Protein AF-F5S6Z9-F1 (afdb_monomer_lite)

Organism: NCBI:txid887327

Foldseek 3Di:
DDDDPPDDLVQEAEADDDPVVCVVPDCVSNVDHWDWDWDWDFDPDPDDDGDFTKTWTATADDVGGRQWTLAIDGLPAQLLCLLVLQLVLQPDDLVVNVVCQVVSQVVNQVSAGPDGQADPPDRQWGWDQPDPPRAIWIKGRTFRPVPVPDDNRRHIYIDHNVRSVVVSVVRVVSSVVGD

Radius of gyration: 16.53 Å; chains: 1; bounding box: 51×38×42 Å

pLDDT: mean 74.53, std 20.67, range [23.58, 98.06]

Secondary structure (DSSP, 8-state):
--------GGGEEE-S--HHHHHHH-TTTS-SPPPEEEEEE--S--SSSPPPPEEEEEEEETTEEEEEEEEEEETTSSTTHHHHHHHHHHTS-HHHHHHHHHHHHHHHHHT--SB-SB-TTS-SEEEEE-TTT--EEEEE-B-BTT-TTSTT---EEEE-HHHHHHHHHHHHHHHHH--

Structure (mmCIF, N/CA/C/O backbone):
data_AF-F5S6Z9-F1
#
_entry.id   AF-F5S6Z9-F1
#
loop_
_atom_site.group_PDB
_atom_site.id
_atom_site.type_symbol
_atom_site.label_atom_id
_atom_site.label_alt_id
_atom_site.label_comp_id
_atom_site.label_asym_id
_atom_site.label_entity_id
_atom_site.label_seq_id
_atom_site.pdbx_PDB_ins_code
_atom_site.Cartn_x
_atom_site.Cartn_y
_atom_site.Cartn_z
_atom_site.occupancy
_atom_site.B_iso_or_equiv
_atom_site.auth_seq_id
_atom_site.auth_comp_id
_atom_site.auth_asym_id
_atom_site.auth_atom_id
_atom_site.pdbx_PDB_model_num
ATOM 1 N N . MET A 1 1 ? 2.451 24.829 13.098 1.00 28.00 1 MET A N 1
ATOM 2 C CA . MET A 1 1 ? 2.231 23.374 13.229 1.00 28.00 1 MET A CA 1
ATOM 3 C C . MET A 1 1 ? 1.174 23.003 12.200 1.00 28.00 1 MET A C 1
ATOM 5 O O . MET A 1 1 ? 0.017 23.342 12.396 1.00 28.00 1 MET A O 1
ATOM 9 N N . VAL A 1 2 ? 1.581 22.496 11.034 1.00 23.58 2 VAL A N 1
ATOM 10 C CA . VAL A 1 2 ? 0.643 22.209 9.936 1.00 23.58 2 VAL A CA 1
ATOM 11 C C . VAL A 1 2 ? 0.036 20.839 10.212 1.00 23.58 2 VAL A C 1
ATOM 13 O O . VAL A 1 2 ? 0.736 19.832 10.154 1.00 23.58 2 VAL A O 1
ATOM 16 N N . LEU A 1 3 ? -1.239 20.827 10.599 1.00 27.42 3 LEU A N 1
ATOM 17 C CA . LEU A 1 3 ? -2.058 19.620 10.656 1.00 27.42 3 LEU A CA 1
ATOM 18 C C . LEU A 1 3 ? -2.011 18.968 9.271 1.00 27.42 3 LEU A C 1
ATOM 20 O O . LEU A 1 3 ? -2.309 19.632 8.278 1.00 27.42 3 LEU A O 1
ATOM 24 N N . ALA A 1 4 ? -1.604 17.700 9.200 1.00 30.80 4 ALA A N 1
ATOM 25 C CA . ALA A 1 4 ? -1.792 16.901 7.997 1.00 30.80 4 ALA A CA 1
ATOM 26 C C . ALA A 1 4 ? -3.264 17.031 7.577 1.00 30.80 4 ALA A C 1
ATOM 28 O O . ALA A 1 4 ? -4.143 16.880 8.427 1.00 30.80 4 ALA A O 1
ATOM 29 N N . GLU A 1 5 ? -3.520 17.388 6.314 1.00 34.62 5 GLU A N 1
ATOM 30 C CA . GLU A 1 5 ? -4.877 17.488 5.769 1.00 34.62 5 GLU A CA 1
ATOM 31 C C . GLU A 1 5 ? -5.639 16.208 6.127 1.00 34.62 5 GLU A C 1
ATOM 33 O O . GLU A 1 5 ? -5.322 15.128 5.629 1.00 34.62 5 GLU A O 1
ATOM 38 N N . GLN A 1 6 ? -6.603 16.323 7.043 1.00 40.06 6 GLN A N 1
ATOM 39 C CA . GLN A 1 6 ? -7.464 15.211 7.412 1.00 40.06 6 GLN A CA 1
ATOM 40 C C . GLN A 1 6 ? -8.253 14.764 6.180 1.00 40.06 6 GLN A C 1
ATOM 42 O O . GLN A 1 6 ? -8.798 15.579 5.432 1.00 40.06 6 GLN A O 1
ATOM 47 N N . TYR A 1 7 ? -8.303 13.448 5.995 1.00 41.19 7 TYR A N 1
ATOM 48 C CA . TYR A 1 7 ? -9.022 12.740 4.946 1.00 41.19 7 TYR A CA 1
ATOM 49 C C . TYR A 1 7 ? -10.447 13.285 4.730 1.00 41.19 7 TYR A C 1
ATOM 51 O O . TYR A 1 7 ? -11.278 13.288 5.644 1.00 41.19 7 TYR A O 1
ATOM 59 N N . ASN A 1 8 ? -10.740 13.729 3.501 1.00 38.22 8 ASN A N 1
ATOM 60 C CA . ASN A 1 8 ? -12.050 14.233 3.080 1.00 38.22 8 ASN A CA 1
ATOM 61 C C . ASN A 1 8 ? -12.736 13.251 2.115 1.00 38.22 8 ASN A C 1
ATOM 63 O O . ASN A 1 8 ? -12.266 13.004 1.007 1.00 38.22 8 ASN A O 1
ATOM 67 N N . LYS A 1 9 ? -13.901 12.737 2.512 1.00 41.91 9 LYS A N 1
ATOM 68 C CA . LYS A 1 9 ? -14.701 11.722 1.800 1.00 41.91 9 LYS A CA 1
ATOM 69 C C . LYS A 1 9 ? -15.166 12.133 0.395 1.00 41.91 9 LYS A C 1
ATOM 71 O O . LYS A 1 9 ? -15.506 11.264 -0.396 1.00 41.91 9 LYS A O 1
ATOM 76 N N . ASN A 1 10 ? -15.152 13.424 0.059 1.00 41.19 10 ASN A N 1
ATOM 77 C CA . ASN A 1 10 ? -15.571 13.919 -1.259 1.00 41.19 10 ASN A CA 1
ATOM 78 C C . ASN A 1 10 ? -14.508 13.719 -2.361 1.00 41.19 10 ASN A C 1
ATOM 80 O O . ASN A 1 10 ? -14.736 14.113 -3.502 1.00 41.19 10 ASN A O 1
ATOM 84 N N . THR A 1 11 ? -13.347 13.133 -2.040 1.00 40.47 11 THR A N 1
ATOM 85 C CA . THR A 1 11 ? -12.213 12.988 -2.974 1.00 40.47 11 THR A CA 1
ATOM 86 C C . THR A 1 11 ? -11.618 11.573 -3.035 1.00 40.47 11 THR A C 1
ATOM 88 O O . THR A 1 11 ? -10.487 11.409 -3.484 1.00 40.47 11 THR A O 1
ATOM 91 N N . HIS A 1 12 ? -12.310 10.539 -2.546 1.00 44.56 12 HIS A N 1
ATOM 92 C CA . HIS A 1 12 ? -11.729 9.193 -2.418 1.00 44.56 12 HIS A CA 1
ATOM 93 C C . HIS A 1 12 ? -12.556 8.149 -3.173 1.00 44.56 12 HIS A C 1
ATOM 95 O O . HIS A 1 12 ? -13.756 8.023 -2.948 1.00 44.56 12 HIS A O 1
ATOM 101 N N . LEU A 1 13 ? -11.904 7.408 -4.077 1.00 47.22 13 LEU A N 1
ATOM 102 C CA . LEU A 1 13 ? -12.489 6.287 -4.807 1.00 47.22 13 LEU A CA 1
ATOM 103 C C . LEU A 1 13 ? -11.943 4.984 -4.231 1.00 47.22 13 LEU A C 1
ATOM 105 O O . LEU A 1 13 ? -10.771 4.644 -4.383 1.00 47.22 13 LEU A O 1
ATOM 109 N N . PHE A 1 14 ? -12.810 4.241 -3.559 1.00 45.97 14 PHE A N 1
ATOM 110 C CA . PHE A 1 14 ? -12.472 2.934 -3.011 1.00 45.97 14 PHE A CA 1
ATOM 111 C C . PHE A 1 14 ? -12.207 1.934 -4.142 1.00 45.97 14 PHE A C 1
ATOM 113 O O . PHE A 1 14 ? -12.984 1.842 -5.096 1.00 45.97 14 PHE A O 1
ATOM 120 N N . MET A 1 15 ? -11.122 1.158 -4.040 1.00 41.28 15 MET A N 1
ATOM 121 C CA . MET A 1 15 ? -10.936 0.007 -4.917 1.00 41.28 15 MET A CA 1
ATOM 122 C C . MET A 1 15 ? -11.664 -1.208 -4.356 1.00 41.28 15 MET A C 1
ATOM 124 O O . MET A 1 15 ? -11.499 -1.601 -3.204 1.00 41.28 15 MET A O 1
ATOM 128 N N . ARG A 1 16 ? -12.483 -1.816 -5.214 1.00 37.59 16 ARG A N 1
ATOM 129 C CA . ARG A 1 16 ? -13.236 -3.032 -4.927 1.00 37.59 16 ARG A CA 1
ATOM 130 C C . ARG A 1 16 ? -12.286 -4.220 -4.794 1.00 37.59 16 ARG A C 1
ATOM 132 O O . ARG A 1 16 ? -11.852 -4.744 -5.810 1.00 37.59 16 ARG A O 1
ATOM 139 N N . HIS A 1 17 ? -12.118 -4.711 -3.570 1.00 35.66 17 HIS A N 1
ATOM 140 C CA . HIS A 1 17 ? -12.025 -6.151 -3.290 1.00 35.66 17 HIS A CA 1
ATOM 141 C C . HIS A 1 17 ? -12.751 -6.588 -2.005 1.00 35.66 17 HIS A C 1
ATOM 143 O O . HIS A 1 17 ? -12.737 -7.773 -1.694 1.00 35.66 17 HIS A O 1
ATOM 149 N N . ASP A 1 18 ? -13.482 -5.697 -1.323 1.00 42.91 18 ASP A N 1
ATOM 150 C CA . ASP A 1 18 ? -14.246 -6.059 -0.125 1.00 42.91 18 ASP A CA 1
ATOM 151 C C . ASP A 1 18 ? -15.749 -5.789 -0.307 1.00 42.91 18 ASP A C 1
ATOM 153 O O . ASP A 1 18 ? -16.189 -4.649 -0.482 1.00 42.91 18 ASP A O 1
ATOM 157 N N . LYS A 1 19 ? -16.550 -6.862 -0.279 1.00 43.44 19 LYS A N 1
ATOM 158 C CA . LYS A 1 19 ? -18.020 -6.808 -0.344 1.00 43.44 19 LYS A CA 1
ATOM 159 C C . LYS A 1 19 ? -18.599 -5.968 0.802 1.00 43.44 19 LYS A C 1
ATOM 161 O O . LYS A 1 19 ? -19.572 -5.253 0.594 1.00 43.44 19 LYS A O 1
ATOM 166 N N . LYS A 1 20 ? -17.954 -5.981 1.971 1.00 50.22 20 LYS A N 1
ATOM 167 C CA . LYS A 1 20 ? -18.379 -5.241 3.163 1.00 50.22 20 LYS A CA 1
ATOM 168 C C . LYS A 1 20 ? -18.342 -3.721 2.957 1.00 50.22 20 LYS A C 1
ATOM 170 O O . LYS A 1 20 ? -19.206 -3.008 3.468 1.00 50.22 20 LYS A O 1
ATOM 175 N N . MET A 1 21 ? -17.387 -3.226 2.166 1.00 47.09 21 MET A N 1
ATOM 176 C CA . MET A 1 21 ? -17.299 -1.801 1.833 1.00 47.09 21 MET A CA 1
ATOM 177 C C . MET A 1 21 ? -18.359 -1.380 0.806 1.00 47.09 21 MET A C 1
ATOM 179 O O . MET A 1 21 ? -18.944 -0.310 0.939 1.00 47.09 21 MET A O 1
ATOM 183 N N . VAL A 1 22 ? -18.695 -2.234 -0.167 1.00 43.53 22 VAL A N 1
ATOM 184 C CA . VAL A 1 22 ? -19.803 -1.963 -1.108 1.00 43.53 22 VAL A CA 1
ATOM 185 C C . VAL A 1 22 ? -21.105 -1.710 -0.345 1.00 43.53 22 VAL A C 1
ATOM 187 O O . VAL A 1 22 ? -21.786 -0.712 -0.592 1.00 43.53 22 VAL A O 1
ATOM 190 N N . ASP A 1 23 ? -21.402 -2.590 0.610 1.00 47.25 23 ASP A N 1
ATOM 191 C CA . ASP A 1 23 ? -22.636 -2.560 1.393 1.00 47.25 23 ASP A CA 1
ATOM 192 C C . ASP A 1 23 ? -22.697 -1.340 2.336 1.00 47.25 23 ASP A C 1
ATOM 194 O O . ASP A 1 23 ? -23.777 -0.823 2.611 1.00 47.25 23 ASP A O 1
ATOM 198 N N . SER A 1 24 ? -21.542 -0.829 2.782 1.00 48.56 24 SER A N 1
ATOM 199 C CA . SER A 1 24 ? -21.452 0.311 3.709 1.00 48.56 24 SER A CA 1
ATOM 200 C C . SER A 1 24 ? -21.528 1.690 3.026 1.00 48.56 24 SER A C 1
ATOM 202 O O . SER A 1 24 ? -21.951 2.657 3.663 1.00 48.56 24 SER A O 1
ATOM 204 N N . TYR A 1 25 ? -21.137 1.812 1.746 1.00 46.59 25 TYR A N 1
ATOM 205 C CA . TYR A 1 25 ? -20.969 3.118 1.070 1.00 46.59 25 TYR A CA 1
ATOM 206 C C . TYR A 1 25 ? -21.877 3.383 -0.136 1.00 46.59 25 TYR A C 1
ATOM 208 O O . TYR A 1 25 ? -22.065 4.553 -0.482 1.00 46.59 25 TYR A O 1
ATOM 216 N N . GLY A 1 26 ? -22.450 2.351 -0.763 1.00 36.31 26 GLY A N 1
ATOM 217 C CA . GLY A 1 26 ? -23.271 2.490 -1.971 1.00 36.31 26 GLY A CA 1
ATOM 218 C C . GLY A 1 26 ? -22.468 2.742 -3.262 1.00 36.31 26 GLY A C 1
ATOM 219 O O . GLY A 1 26 ? -21.330 3.214 -3.249 1.00 36.31 26 GLY A O 1
ATOM 220 N N . LEU A 1 27 ? -2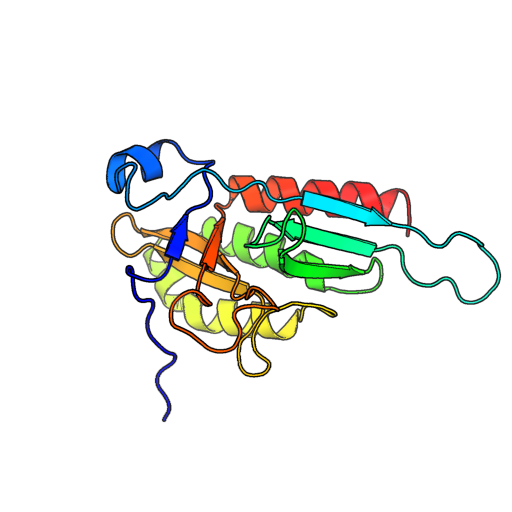3.080 2.415 -4.408 1.00 33.06 27 LEU A N 1
ATOM 221 C CA . LEU A 1 27 ? -22.446 2.405 -5.741 1.00 33.06 27 LEU A CA 1
ATOM 222 C C . LEU A 1 27 ? -21.953 3.782 -6.226 1.00 33.06 27 LEU A C 1
ATOM 224 O O . LEU A 1 27 ? -21.003 3.851 -6.995 1.00 33.06 27 LEU A O 1
ATOM 228 N N . GLU A 1 28 ? -22.565 4.877 -5.776 1.00 38.00 28 GLU A N 1
ATOM 229 C CA . GLU A 1 28 ? -22.245 6.237 -6.237 1.00 38.00 28 GLU A CA 1
ATOM 230 C C . GLU A 1 28 ? -20.915 6.765 -5.657 1.00 38.00 28 GLU A C 1
ATOM 232 O O . GLU A 1 28 ? -20.179 7.486 -6.329 1.00 38.00 28 GLU A O 1
ATOM 237 N N . LYS A 1 29 ? -20.555 6.347 -4.431 1.00 44.41 29 LYS A N 1
ATOM 238 C CA . LYS A 1 29 ? -19.270 6.679 -3.780 1.00 44.41 29 LYS A CA 1
ATOM 239 C C . LYS A 1 29 ? -18.121 5.776 -4.229 1.00 44.41 29 LYS A C 1
ATOM 241 O O . LYS A 1 29 ? -16.959 6.170 -4.165 1.00 44.41 29 LYS A O 1
ATOM 246 N N . MET A 1 30 ? -18.433 4.575 -4.709 1.00 48.19 30 MET A N 1
ATOM 247 C CA . MET A 1 30 ? -17.482 3.685 -5.365 1.00 48.19 30 MET A CA 1
ATOM 248 C C . MET A 1 30 ? -17.648 3.820 -6.874 1.00 48.19 30 MET A C 1
ATOM 250 O O . MET A 1 30 ? -18.207 2.925 -7.504 1.00 48.19 30 MET A O 1
ATOM 254 N N . SER A 1 31 ? -17.218 4.947 -7.455 1.00 46.06 31 SER A N 1
ATOM 255 C CA . SER A 1 31 ? -17.339 5.160 -8.902 1.00 46.06 31 SER A CA 1
ATOM 256 C C . SER A 1 31 ? -16.444 4.163 -9.659 1.00 46.06 31 SER A C 1
ATOM 258 O O . SER A 1 31 ? -15.296 4.447 -10.001 1.00 46.06 31 SER A O 1
ATOM 260 N N . GLU A 1 32 ? -17.004 2.981 -9.877 1.00 50.97 32 GLU A N 1
ATOM 261 C CA . GLU A 1 32 ? -16.481 1.820 -10.579 1.00 50.97 32 GLU A CA 1
ATOM 262 C C . GLU A 1 32 ? -15.206 1.186 -9.991 1.00 50.97 32 GLU A C 1
ATOM 264 O O . GLU A 1 32 ? -14.241 1.873 -9.646 1.00 50.97 32 GLU A O 1
ATOM 269 N N . PRO A 1 33 ? -15.145 -0.158 -9.928 1.00 53.00 33 PRO A N 1
ATOM 270 C CA . PRO A 1 33 ? -13.919 -0.851 -9.566 1.00 53.00 33 PRO A CA 1
ATOM 271 C C . PRO A 1 33 ? -12.789 -0.440 -10.512 1.00 53.00 33 PRO A C 1
ATOM 273 O O . PRO A 1 33 ? -12.862 -0.637 -11.724 1.00 53.00 33 PRO A O 1
ATOM 276 N N . LYS A 1 34 ? -11.723 0.133 -9.953 1.00 63.88 34 LYS A N 1
ATOM 277 C CA . LYS A 1 34 ? -10.507 0.432 -10.703 1.00 63.88 34 LYS A CA 1
ATOM 278 C C . LYS A 1 34 ? -9.582 -0.776 -10.653 1.00 63.88 34 LYS A C 1
ATOM 280 O O . LYS A 1 34 ? -9.390 -1.384 -9.607 1.00 63.88 34 LYS A O 1
ATOM 285 N N . THR A 1 35 ? -9.015 -1.126 -11.802 1.00 72.50 35 THR A N 1
ATOM 286 C CA . THR A 1 35 ? -8.010 -2.190 -11.900 1.00 72.50 35 THR A CA 1
ATOM 287 C C . THR A 1 35 ? -6.643 -1.622 -11.536 1.00 72.50 35 THR A C 1
ATOM 289 O O . THR A 1 35 ? -6.219 -0.634 -12.142 1.00 72.50 35 THR A O 1
ATOM 292 N N . LEU A 1 36 ? -5.948 -2.253 -10.586 1.00 78.38 36 LEU A N 1
ATOM 293 C CA . LEU A 1 36 ? -4.506 -2.069 -10.417 1.00 78.38 36 LEU A CA 1
ATOM 294 C C . LEU A 1 36 ? -3.774 -2.988 -11.378 1.00 78.38 36 LEU A C 1
ATOM 296 O O . LEU A 1 36 ? -4.019 -4.191 -11.421 1.00 78.38 36 LEU A O 1
ATOM 300 N N . ARG A 1 37 ? -2.860 -2.407 -12.139 1.00 83.19 37 ARG A N 1
ATOM 301 C CA . ARG A 1 37 ? -1.999 -3.121 -13.070 1.00 83.19 37 ARG A CA 1
ATOM 302 C C . ARG A 1 37 ? -0.618 -3.220 -12.473 1.00 83.19 37 ARG A C 1
ATOM 304 O O . ARG A 1 37 ? -0.054 -2.206 -12.073 1.00 83.19 37 ARG A O 1
ATOM 311 N N . LEU A 1 38 ? -0.098 -4.439 -12.433 1.00 88.00 38 LEU A N 1
ATOM 312 C CA . LEU A 1 38 ? 1.261 -4.739 -12.011 1.00 88.00 38 LEU A CA 1
ATOM 313 C C . LEU A 1 38 ? 2.045 -5.101 -13.270 1.00 88.00 38 LEU A C 1
ATOM 315 O O . LEU A 1 38 ? 1.977 -6.230 -13.749 1.00 88.00 38 LEU A O 1
ATOM 319 N N . ASN A 1 39 ? 2.746 -4.122 -13.834 1.00 86.69 39 ASN A N 1
ATOM 320 C CA . ASN A 1 39 ? 3.562 -4.316 -15.027 1.00 86.69 39 ASN A CA 1
ATOM 321 C C . ASN A 1 39 ? 4.999 -4.590 -14.595 1.00 86.69 39 ASN A C 1
ATOM 323 O O . ASN A 1 39 ? 5.645 -3.724 -14.005 1.00 86.69 39 ASN A O 1
ATOM 327 N N . ALA A 1 40 ? 5.475 -5.794 -14.873 1.00 85.12 40 ALA A N 1
ATOM 328 C CA . ALA A 1 40 ? 6.817 -6.230 -14.538 1.00 85.12 40 ALA A CA 1
ATOM 329 C C . ALA A 1 40 ? 7.738 -6.081 -15.759 1.00 85.12 40 ALA A C 1
ATOM 331 O O . ALA A 1 40 ? 7.364 -6.468 -16.868 1.00 85.12 40 ALA A O 1
ATOM 332 N N . CYS A 1 41 ? 8.913 -5.488 -15.569 1.00 81.75 41 CYS A N 1
ATOM 333 C CA . CYS A 1 41 ? 9.888 -5.240 -16.628 1.00 81.75 41 CYS A CA 1
ATOM 334 C C . CYS A 1 41 ? 11.300 -5.612 -16.159 1.00 81.75 41 CYS A C 1
ATOM 336 O O . CYS A 1 41 ? 11.655 -5.406 -14.993 1.00 81.75 41 CYS A O 1
ATOM 338 N N . SER A 1 42 ? 12.099 -6.170 -17.067 1.00 75.38 42 SER A N 1
ATOM 339 C CA . SER A 1 42 ? 13.510 -6.507 -16.848 1.00 75.38 42 SER A CA 1
ATOM 340 C C . SER A 1 42 ? 14.368 -5.877 -17.948 1.00 75.38 42 SER A C 1
ATOM 342 O O . SER A 1 42 ? 13.856 -5.647 -19.050 1.00 75.38 42 SER A O 1
ATOM 344 N N . PRO A 1 43 ? 15.657 -5.607 -17.683 1.00 66.81 43 PRO A N 1
ATOM 345 C CA . PRO A 1 43 ? 16.581 -5.112 -18.698 1.00 66.81 43 PRO A CA 1
ATOM 346 C C . PRO A 1 43 ? 16.702 -6.092 -19.868 1.00 66.81 43 PRO A C 1
ATOM 348 O O . PRO A 1 43 ? 16.714 -7.306 -19.673 1.00 66.81 43 PRO A O 1
ATOM 351 N N . LEU A 1 44 ? 16.831 -5.560 -21.084 1.00 61.59 44 LEU A N 1
ATOM 352 C CA . LEU A 1 44 ? 16.919 -6.361 -22.311 1.00 61.59 44 LEU A CA 1
ATOM 353 C C . LEU A 1 44 ? 18.300 -7.007 -22.529 1.00 6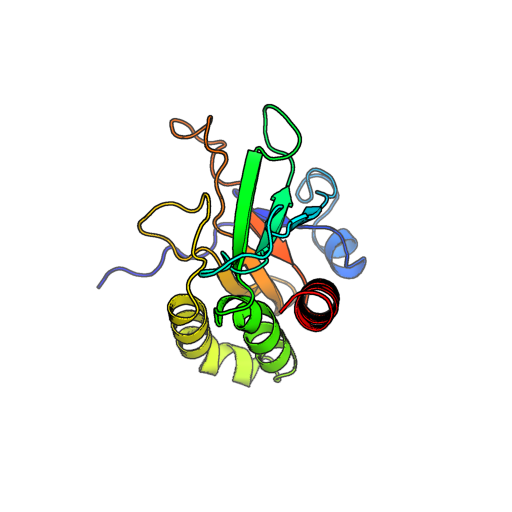1.59 44 LEU A C 1
ATOM 355 O O . LEU A 1 44 ? 18.391 -7.966 -23.291 1.00 61.59 44 LEU A O 1
ATOM 359 N N . ILE A 1 45 ? 19.365 -6.501 -21.894 1.00 58.53 45 ILE A N 1
ATOM 360 C CA . ILE A 1 45 ? 20.744 -6.974 -22.096 1.00 58.53 45 ILE A CA 1
ATOM 361 C C . ILE A 1 45 ? 21.417 -7.200 -20.731 1.00 58.53 45 ILE A C 1
ATOM 363 O O . ILE A 1 45 ? 21.596 -6.241 -19.978 1.00 58.53 45 ILE A O 1
ATOM 367 N N . PRO A 1 46 ? 21.799 -8.444 -20.389 1.00 52.75 46 PRO A N 1
ATOM 368 C CA . PRO A 1 46 ? 22.483 -8.767 -19.144 1.00 52.75 46 PRO A CA 1
ATOM 369 C C . PRO A 1 46 ? 24.003 -8.600 -19.300 1.00 52.75 46 PRO A C 1
ATOM 371 O O . PRO A 1 46 ? 24.742 -9.573 -19.209 1.00 52.75 46 PRO A O 1
ATOM 374 N N . GLU A 1 47 ? 24.495 -7.385 -19.536 1.00 51.09 47 GLU A N 1
ATOM 375 C CA . GLU A 1 47 ? 25.939 -7.121 -19.507 1.00 51.09 47 GLU A CA 1
ATOM 376 C C . GLU A 1 47 ? 26.255 -5.914 -18.619 1.00 51.09 47 GLU A C 1
ATOM 378 O O . GLU A 1 47 ? 25.832 -4.798 -18.892 1.00 51.09 47 GLU A O 1
ATOM 383 N N . SER A 1 48 ? 27.000 -6.188 -17.538 1.00 52.41 48 SER A N 1
ATOM 384 C CA . SER A 1 48 ? 27.829 -5.256 -16.760 1.00 52.41 48 SER A CA 1
ATOM 385 C C . SER A 1 48 ? 27.173 -3.906 -16.396 1.00 52.41 48 SER A C 1
ATOM 387 O O . SER A 1 48 ? 27.314 -2.928 -17.126 1.00 52.41 48 SER A O 1
ATOM 389 N N . ASN A 1 49 ? 26.577 -3.836 -15.195 1.00 54.81 49 ASN A N 1
ATOM 390 C CA . ASN A 1 49 ? 25.722 -2.764 -14.632 1.00 54.81 49 ASN A CA 1
ATOM 391 C C . ASN A 1 49 ? 24.225 -2.904 -14.964 1.00 54.81 49 ASN A C 1
ATOM 393 O O . ASN A 1 49 ? 23.595 -1.968 -15.450 1.00 54.81 49 ASN A O 1
ATOM 397 N N . GLN A 1 50 ? 23.662 -4.082 -14.667 1.00 64.19 50 GLN A N 1
ATOM 398 C CA . GLN A 1 50 ? 22.226 -4.364 -14.752 1.00 64.19 50 GLN A CA 1
ATOM 399 C C . GLN A 1 50 ? 21.410 -3.273 -14.047 1.00 64.19 50 GLN A C 1
ATOM 401 O O . GLN A 1 50 ? 21.504 -3.103 -12.830 1.00 64.19 50 GLN A O 1
ATOM 406 N N . GLU A 1 51 ? 20.581 -2.552 -14.804 1.00 68.06 51 GLU A N 1
ATOM 407 C CA . GLU A 1 51 ? 19.464 -1.830 -14.202 1.00 68.06 51 GLU A CA 1
ATOM 408 C C . GLU A 1 51 ? 18.608 -2.838 -13.416 1.00 68.06 51 GLU A C 1
ATOM 410 O O . GLU A 1 51 ? 18.392 -3.959 -13.884 1.00 68.06 51 GLU A O 1
ATOM 415 N N . PRO A 1 52 ? 18.139 -2.501 -12.207 1.00 76.94 52 PRO A N 1
ATOM 416 C CA . PRO A 1 52 ? 17.345 -3.433 -11.422 1.00 76.94 52 PRO A CA 1
ATOM 417 C C . PRO A 1 52 ? 16.037 -3.757 -12.151 1.00 76.94 52 PRO A C 1
ATOM 419 O O . PRO A 1 52 ? 15.395 -2.877 -12.735 1.00 76.94 52 PRO A O 1
ATOM 422 N N . SER A 1 53 ? 15.602 -5.017 -12.075 1.00 86.06 53 SER A N 1
ATOM 423 C CA . SER A 1 53 ? 14.250 -5.382 -12.503 1.00 86.06 53 SER A CA 1
ATOM 424 C C . SER A 1 53 ? 13.233 -4.559 -11.715 1.00 86.06 53 SER A C 1
ATOM 426 O O . SER A 1 53 ? 13.420 -4.300 -10.523 1.00 86.06 53 SER A O 1
ATOM 428 N N . PHE A 1 54 ? 12.139 -4.154 -12.358 1.00 89.88 54 PHE A N 1
ATOM 429 C CA . PHE A 1 54 ? 11.151 -3.294 -11.716 1.00 89.88 54 PHE A CA 1
ATOM 430 C C . PHE A 1 54 ? 9.715 -3.764 -11.926 1.00 89.88 54 PHE A C 1
ATOM 432 O O . PHE A 1 54 ? 9.370 -4.388 -12.930 1.00 89.88 54 PHE A O 1
ATOM 439 N N . VAL A 1 55 ? 8.863 -3.435 -10.956 1.00 90.12 55 VAL A N 1
ATOM 440 C CA . VAL A 1 55 ? 7.412 -3.613 -11.031 1.00 90.12 55 VAL A CA 1
ATOM 441 C C . VAL A 1 55 ? 6.752 -2.250 -10.908 1.00 90.12 55 VAL A C 1
ATOM 443 O O . VAL A 1 55 ? 6.888 -1.555 -9.901 1.00 90.12 55 VAL A O 1
ATOM 446 N N . ARG A 1 56 ? 6.012 -1.869 -11.944 1.00 90.81 56 ARG A N 1
ATOM 447 C CA . ARG A 1 56 ? 5.204 -0.655 -11.994 1.00 90.81 56 ARG A CA 1
ATOM 448 C C . ARG A 1 56 ? 3.775 -0.966 -11.575 1.00 90.81 56 ARG A C 1
ATOM 450 O O . ARG A 1 56 ? 3.141 -1.837 -12.168 1.00 90.81 56 ARG A O 1
ATOM 457 N N . ILE A 1 57 ? 3.249 -0.184 -10.635 1.00 90.12 57 ILE A N 1
ATOM 458 C CA . ILE A 1 57 ? 1.842 -0.230 -10.234 1.00 90.12 57 ILE A CA 1
ATOM 459 C C . ILE A 1 57 ? 1.126 1.000 -10.770 1.00 90.12 57 ILE A C 1
ATOM 461 O O . ILE A 1 57 ? 1.456 2.135 -10.412 1.00 90.12 57 ILE A O 1
ATOM 465 N N . SER A 1 58 ? 0.130 0.779 -11.618 1.00 87.25 58 SER A N 1
ATOM 466 C CA . SER A 1 58 ? -0.664 1.844 -12.226 1.00 87.25 58 SER A CA 1
ATOM 467 C C . SER A 1 58 ? -2.152 1.526 -12.229 1.00 87.25 58 SER A C 1
ATOM 469 O O . SER A 1 58 ? -2.569 0.382 -12.052 1.00 87.25 58 SER A O 1
ATOM 471 N N . SER A 1 59 ? -2.965 2.554 -12.439 1.00 82.31 59 SER A N 1
ATOM 472 C CA . SER A 1 59 ? -4.380 2.399 -12.762 1.00 82.31 59 SER A CA 1
ATOM 473 C C . SER A 1 59 ? -4.790 3.365 -13.873 1.00 82.31 59 SER A C 1
ATOM 475 O O . SER A 1 59 ? -4.075 4.316 -14.214 1.00 82.31 59 SER A O 1
ATOM 477 N N . SER A 1 60 ? -5.947 3.091 -14.474 1.00 76.19 60 SER A N 1
ATOM 478 C CA . SER A 1 60 ? -6.506 3.913 -15.545 1.00 76.19 60 SER A CA 1
ATOM 479 C C . SER A 1 60 ? -6.848 5.322 -15.052 1.00 76.19 60 SER A C 1
ATOM 481 O O . SER A 1 60 ? -7.558 5.462 -14.052 1.00 76.19 60 SER A O 1
ATOM 483 N N . GLY A 1 61 ? -6.416 6.340 -15.791 1.00 72.19 61 GLY A N 1
ATOM 484 C CA . GLY A 1 61 ? -6.841 7.728 -15.613 1.00 72.19 61 GLY A CA 1
ATOM 485 C C . GLY A 1 61 ? -7.715 8.216 -16.757 1.00 72.19 61 GLY A C 1
ATOM 486 O O . GLY A 1 61 ? -8.339 7.418 -17.456 1.00 72.19 61 GLY A O 1
ATOM 487 N N . TRP A 1 62 ? -7.782 9.533 -16.932 1.00 65.56 62 TRP A N 1
ATOM 488 C CA . TRP A 1 62 ? -8.713 10.168 -17.868 1.00 65.56 62 TRP A CA 1
ATOM 489 C C . TRP A 1 62 ? -8.429 9.815 -19.334 1.00 65.56 62 TRP A C 1
ATOM 491 O O . TRP A 1 62 ? -9.357 9.567 -20.096 1.00 65.56 62 TRP A O 1
ATOM 501 N N . TYR A 1 63 ? -7.153 9.739 -19.721 1.00 60.84 63 TYR A N 1
ATOM 502 C CA . TYR A 1 63 ? -6.727 9.451 -21.100 1.00 60.84 63 TYR A CA 1
ATOM 503 C C . TYR A 1 63 ? -6.207 8.021 -21.306 1.00 60.84 63 TYR A C 1
ATOM 505 O O . TYR A 1 63 ? -5.485 7.752 -22.263 1.00 60.84 63 TYR A O 1
ATOM 513 N N . GLY A 1 64 ? -6.567 7.090 -20.419 1.00 66.94 64 GLY A N 1
ATOM 514 C CA . GLY A 1 64 ? -6.312 5.667 -20.630 1.00 66.94 64 GLY A CA 1
ATOM 515 C C . GLY A 1 64 ? -5.572 4.977 -19.493 1.00 66.94 64 GLY A C 1
ATOM 516 O O . GLY A 1 64 ? -5.594 5.383 -18.333 1.00 66.94 64 GLY A O 1
ATOM 517 N N . GLU A 1 65 ? -4.940 3.864 -19.839 1.00 64.19 65 GLU A N 1
ATOM 518 C CA . GLU A 1 65 ? -4.702 2.737 -18.936 1.00 64.19 65 GLU A CA 1
ATOM 519 C C . GLU A 1 65 ? -3.598 2.917 -17.877 1.00 64.19 65 GLU A C 1
ATOM 521 O O . GLU A 1 65 ? -3.399 2.042 -17.037 1.00 64.19 65 GLU A O 1
ATOM 526 N N . ASN A 1 66 ? -2.894 4.049 -17.894 1.00 67.75 66 ASN A N 1
ATOM 527 C CA . ASN A 1 66 ? -1.740 4.331 -17.037 1.00 67.75 66 ASN A CA 1
ATOM 528 C C . ASN A 1 66 ? -1.747 5.763 -16.476 1.00 67.75 66 ASN A C 1
ATOM 530 O O . ASN A 1 66 ? -0.683 6.322 -16.204 1.00 67.75 66 ASN A O 1
ATOM 534 N N . GLY A 1 67 ? -2.927 6.375 -16.355 1.00 74.44 67 GLY A N 1
ATOM 535 C CA . GLY A 1 67 ? -3.048 7.773 -15.938 1.00 74.44 67 GLY A CA 1
ATOM 536 C C . GLY A 1 67 ? -2.597 8.032 -14.497 1.00 74.44 67 GLY A C 1
ATOM 537 O O . GLY A 1 67 ? -2.052 9.100 -14.228 1.00 74.44 67 GLY A O 1
ATOM 538 N N . TYR A 1 68 ? -2.723 7.045 -13.602 1.00 81.56 68 TYR A N 1
ATOM 539 C CA . TYR A 1 68 ? -2.168 7.103 -12.246 1.00 81.56 68 TYR A CA 1
ATOM 540 C C . TYR A 1 68 ? -0.975 6.158 -12.122 1.00 81.56 68 TYR A C 1
ATOM 542 O O . TYR A 1 68 ? -1.099 4.955 -12.364 1.00 81.56 68 TYR A O 1
ATOM 550 N N . LEU A 1 69 ? 0.177 6.691 -11.716 1.00 87.19 69 LEU A N 1
ATOM 551 C CA . LEU A 1 69 ? 1.364 5.911 -11.383 1.00 87.19 69 LEU A CA 1
ATOM 552 C C . LEU A 1 69 ? 1.514 5.869 -9.865 1.00 87.19 69 LEU A C 1
ATOM 554 O O . LEU A 1 69 ? 1.979 6.824 -9.251 1.00 87.19 69 LEU A O 1
ATOM 558 N N . HIS A 1 70 ? 1.121 4.755 -9.259 1.00 88.00 70 HIS A N 1
ATOM 559 C CA . HIS A 1 70 ? 1.114 4.623 -7.807 1.00 88.00 70 HIS A CA 1
ATOM 560 C C . HIS A 1 70 ? 2.527 4.505 -7.250 1.00 88.00 70 HIS A C 1
ATOM 562 O O . HIS A 1 70 ? 2.909 5.263 -6.359 1.00 88.00 70 HIS A O 1
ATOM 568 N N . CYS A 1 71 ? 3.306 3.580 -7.804 1.00 90.94 71 CYS A N 1
ATOM 569 C CA . CYS A 1 71 ? 4.683 3.342 -7.402 1.00 90.94 71 CYS A CA 1
ATOM 570 C C . CYS A 1 71 ? 5.423 2.544 -8.480 1.00 90.94 71 CYS A C 1
ATOM 572 O O . CYS A 1 71 ? 4.818 1.727 -9.182 1.00 90.94 71 CYS A O 1
ATOM 574 N N . VAL A 1 72 ? 6.732 2.750 -8.575 1.00 92.31 72 VAL A N 1
ATOM 575 C CA . VAL A 1 72 ? 7.668 1.832 -9.226 1.00 92.31 72 VAL A CA 1
ATOM 576 C C . VAL A 1 72 ? 8.550 1.236 -8.139 1.00 92.31 72 VAL A C 1
ATOM 578 O O . VAL A 1 72 ? 9.180 1.971 -7.382 1.00 92.31 72 VAL A O 1
ATOM 581 N N . HIS A 1 73 ? 8.562 -0.090 -8.067 1.00 92.75 73 HIS A N 1
ATOM 582 C CA . HIS A 1 73 ? 9.396 -0.859 -7.154 1.00 92.75 73 HIS A CA 1
ATOM 583 C C . HIS A 1 73 ? 10.582 -1.418 -7.924 1.00 92.75 73 HIS A C 1
ATOM 585 O O . HIS A 1 73 ? 10.367 -2.023 -8.974 1.00 92.75 73 HIS A O 1
ATOM 591 N N . GLN A 1 74 ? 11.796 -1.256 -7.413 1.00 90.88 74 GLN A N 1
ATOM 592 C CA . GLN A 1 74 ? 12.999 -1.876 -7.966 1.00 90.88 74 GLN A CA 1
ATOM 593 C C . GLN A 1 74 ? 13.427 -3.069 -7.104 1.00 90.88 74 GLN A C 1
ATOM 595 O O . GLN A 1 74 ? 13.202 -3.096 -5.891 1.00 90.88 74 GLN A O 1
ATOM 600 N N . SER A 1 75 ? 14.046 -4.077 -7.718 1.00 88.00 75 SER A N 1
ATOM 601 C CA . SER A 1 75 ? 14.494 -5.282 -7.009 1.00 88.00 75 SER A CA 1
ATOM 602 C C . SER A 1 75 ? 15.481 -4.967 -5.876 1.00 88.00 75 SER A C 1
ATOM 604 O O . SER A 1 75 ? 15.419 -5.594 -4.813 1.00 88.00 75 SER A O 1
ATOM 606 N N . ASN A 1 76 ? 16.313 -3.940 -6.066 1.00 87.19 76 ASN A N 1
ATOM 607 C CA . ASN A 1 76 ? 17.343 -3.476 -5.138 1.00 87.19 76 ASN A CA 1
ATOM 608 C C . ASN A 1 76 ? 16.865 -2.436 -4.103 1.00 87.19 76 ASN A C 1
ATOM 610 O O . ASN A 1 76 ? 17.679 -1.993 -3.293 1.00 87.19 76 ASN A O 1
ATOM 614 N N . ASP A 1 77 ? 15.581 -2.057 -4.094 1.00 87.94 77 ASP A N 1
ATOM 615 C CA . ASP A 1 77 ? 15.026 -1.108 -3.125 1.00 87.94 77 ASP A CA 1
ATOM 616 C C . ASP A 1 77 ? 14.097 -1.770 -2.083 1.00 87.94 77 ASP A C 1
ATOM 618 O O . ASP A 1 77 ? 13.680 -2.938 -2.177 1.00 87.94 77 ASP A O 1
ATOM 622 N N . SER A 1 78 ? 13.793 -1.005 -1.031 1.00 91.38 78 SER A N 1
ATOM 623 C CA . SER A 1 78 ? 12.908 -1.404 0.068 1.00 91.38 78 SER A CA 1
ATOM 624 C C . SER A 1 78 ? 11.462 -0.930 -0.112 1.00 91.38 78 SER A C 1
ATOM 626 O O . SER A 1 78 ? 10.635 -1.164 0.766 1.00 91.38 78 SER A O 1
ATOM 628 N N . SER A 1 79 ? 11.101 -0.317 -1.241 1.00 92.38 79 SER A N 1
ATOM 629 C CA . SER A 1 79 ? 9.779 0.298 -1.433 1.00 92.38 79 SER A CA 1
ATOM 630 C C . SER A 1 79 ? 8.637 -0.727 -1.434 1.00 92.38 79 SER A C 1
ATOM 632 O O . SER A 1 79 ? 7.510 -0.419 -1.052 1.00 92.38 79 SER A O 1
ATOM 634 N N . LYS A 1 80 ? 8.919 -1.990 -1.780 1.00 93.12 80 LYS A N 1
ATOM 635 C CA . LYS A 1 80 ? 7.961 -3.104 -1.642 1.00 93.12 80 LYS A CA 1
ATOM 636 C C . LYS A 1 80 ? 7.549 -3.380 -0.187 1.00 93.12 80 LYS A C 1
ATOM 638 O O . LYS A 1 80 ? 6.463 -3.908 0.051 1.00 93.12 80 LYS A O 1
ATOM 643 N N . GLU A 1 81 ? 8.358 -2.978 0.795 1.00 95.88 81 GLU A N 1
ATOM 644 C CA . GLU A 1 81 ? 8.062 -3.156 2.224 1.00 95.88 81 GLU A CA 1
ATOM 645 C C . GLU A 1 81 ? 6.910 -2.266 2.715 1.00 95.88 81 GLU A C 1
ATOM 647 O O . GLU A 1 81 ? 6.434 -2.444 3.841 1.00 95.88 81 GLU A O 1
ATOM 652 N N . ILE A 1 82 ? 6.426 -1.330 1.884 1.00 95.88 82 ILE A N 1
ATOM 653 C CA . ILE A 1 82 ? 5.223 -0.533 2.161 1.00 95.88 82 ILE A CA 1
ATOM 654 C C . ILE A 1 82 ? 4.043 -1.470 2.436 1.00 95.88 82 ILE A C 1
ATOM 656 O O . ILE A 1 82 ? 3.359 -1.327 3.452 1.00 95.88 82 ILE A O 1
ATOM 660 N N . TYR A 1 83 ? 3.847 -2.478 1.578 1.00 95.94 83 TYR A N 1
ATOM 661 C CA . TYR A 1 83 ? 2.738 -3.425 1.707 1.00 95.94 83 TYR A CA 1
ATOM 662 C C . TYR A 1 83 ? 2.885 -4.285 2.953 1.00 95.94 83 TYR A C 1
ATOM 664 O O . TYR A 1 83 ? 1.938 -4.401 3.724 1.00 95.94 83 TYR A O 1
ATOM 672 N N . LYS A 1 84 ? 4.082 -4.827 3.206 1.00 97.00 84 LYS A N 1
ATOM 673 C CA . LYS A 1 84 ? 4.344 -5.619 4.411 1.00 97.00 84 LYS A CA 1
ATOM 674 C C . LYS A 1 84 ? 4.112 -4.811 5.688 1.00 97.00 84 LYS A C 1
ATOM 676 O O . LYS A 1 84 ? 3.450 -5.292 6.604 1.00 97.00 84 LYS A O 1
ATOM 681 N N . THR A 1 85 ? 4.606 -3.574 5.728 1.00 97.44 85 THR A N 1
ATOM 682 C CA . THR A 1 85 ? 4.414 -2.661 6.862 1.00 97.44 85 THR A CA 1
ATOM 683 C C . THR A 1 85 ? 2.931 -2.402 7.121 1.00 97.44 85 THR A C 1
ATOM 685 O O . THR A 1 85 ? 2.494 -2.473 8.269 1.00 97.44 85 THR A O 1
ATOM 688 N N . PHE A 1 86 ? 2.144 -2.162 6.070 1.00 97.38 86 PHE A N 1
ATOM 689 C CA . PHE A 1 86 ? 0.697 -2.016 6.188 1.00 97.38 86 PHE A CA 1
ATOM 690 C C . PHE A 1 86 ? 0.008 -3.302 6.659 1.00 97.38 86 PHE A C 1
ATOM 692 O O . PHE A 1 86 ? -0.787 -3.241 7.590 1.00 97.38 86 PHE A O 1
ATOM 699 N N . ILE A 1 87 ? 0.323 -4.459 6.068 1.00 98.06 87 ILE A N 1
ATOM 700 C CA . ILE A 1 87 ? -0.272 -5.756 6.431 1.00 98.06 87 ILE A CA 1
ATOM 701 C C . ILE A 1 87 ? -0.032 -6.067 7.912 1.00 98.06 87 ILE A C 1
ATOM 703 O O . ILE A 1 87 ? -0.943 -6.506 8.613 1.00 98.06 87 ILE A O 1
ATOM 707 N N . ASP A 1 88 ? 1.184 -5.831 8.404 1.00 97.94 88 ASP A N 1
ATOM 708 C CA . ASP A 1 88 ? 1.533 -6.103 9.798 1.00 97.94 88 ASP A CA 1
ATOM 709 C C . ASP A 1 88 ? 0.857 -5.114 10.765 1.00 97.94 88 ASP A C 1
ATOM 711 O O . ASP A 1 88 ? 0.411 -5.522 11.838 1.00 97.94 88 ASP A O 1
ATOM 715 N N . TRP A 1 89 ? 0.694 -3.845 10.377 1.00 97.94 89 TRP A N 1
ATOM 716 C CA . TRP A 1 89 ? -0.108 -2.875 11.133 1.00 97.94 89 TRP A CA 1
ATOM 717 C C . TRP A 1 89 ? -1.605 -3.218 11.123 1.00 97.94 89 TRP A C 1
ATOM 719 O O . TRP A 1 89 ? -2.261 -3.159 12.160 1.00 97.94 89 TRP A O 1
ATOM 729 N N . ALA A 1 90 ? -2.145 -3.651 9.984 1.00 96.94 90 ALA A N 1
ATOM 730 C CA . ALA A 1 90 ? -3.559 -3.976 9.813 1.00 96.94 90 ALA A CA 1
ATOM 731 C C . ALA A 1 90 ? -4.029 -5.155 10.683 1.00 96.94 90 ALA A C 1
ATOM 733 O O . ALA A 1 90 ? -5.199 -5.208 11.054 1.00 96.94 90 ALA A O 1
ATOM 734 N N . LYS A 1 91 ? -3.123 -6.075 11.047 1.00 97.12 91 LYS A N 1
ATOM 735 C CA . LYS A 1 91 ? -3.396 -7.194 11.971 1.00 97.12 91 LYS A CA 1
ATOM 736 C C . LYS A 1 91 ? -3.586 -6.752 13.423 1.00 97.12 91 LYS A C 1
ATOM 738 O O . LYS A 1 91 ? -4.058 -7.541 14.240 1.00 97.12 91 LYS A O 1
ATOM 743 N N . GLN A 1 92 ? -3.179 -5.533 13.771 1.00 97.25 92 GLN A N 1
ATOM 744 C CA . GLN A 1 92 ? -3.279 -5.040 15.138 1.00 97.25 92 GLN A CA 1
ATOM 745 C C . GLN A 1 92 ? -4.738 -4.704 15.501 1.00 97.25 92 GLN A C 1
ATOM 747 O O . GLN A 1 92 ? -5.517 -4.260 14.646 1.00 97.25 92 GLN A O 1
ATOM 752 N N . PRO A 1 93 ? -5.120 -4.839 16.785 1.00 97.00 93 PRO A N 1
ATOM 753 C CA . PRO A 1 93 ? -6.397 -4.334 17.275 1.00 97.00 93 PRO A CA 1
ATOM 754 C C . PRO A 1 93 ? -6.553 -2.835 16.990 1.00 97.00 93 PRO A C 1
ATOM 756 O O . PRO A 1 93 ? -5.570 -2.094 16.989 1.00 97.00 93 PRO A O 1
ATOM 759 N N . LEU A 1 94 ? -7.793 -2.368 16.797 1.00 94.38 94 LEU A N 1
ATOM 760 C CA . LEU A 1 94 ? -8.081 -0.972 16.433 1.00 94.38 94 LEU A CA 1
ATOM 761 C C . LEU A 1 94 ? -7.393 0.046 17.358 1.00 94.38 94 LEU A C 1
ATOM 763 O O . LEU A 1 94 ? -6.722 0.946 16.864 1.00 94.38 94 LEU A O 1
ATOM 767 N N . ALA A 1 95 ? -7.488 -0.138 18.678 1.00 96.88 95 ALA A N 1
ATOM 768 C CA . ALA A 1 95 ? -6.870 0.769 19.647 1.00 96.88 95 ALA A CA 1
ATOM 769 C C . ALA A 1 95 ? -5.350 0.913 19.438 1.00 96.88 95 ALA A C 1
ATOM 771 O O . ALA A 1 95 ? -4.798 2.006 19.544 1.00 96.88 95 ALA A O 1
ATOM 772 N N . GLN A 1 96 ? -4.669 -0.180 19.086 1.00 97.75 96 GLN A N 1
ATOM 773 C CA . GLN A 1 96 ? -3.231 -0.164 18.829 1.00 97.75 96 GLN A CA 1
ATOM 774 C C . GLN A 1 96 ? -2.903 0.431 17.455 1.00 97.75 96 GLN A C 1
ATOM 776 O O . GLN A 1 96 ? -1.914 1.155 17.319 1.00 97.75 96 GLN A O 1
ATOM 781 N N . ARG A 1 97 ? -3.760 0.206 16.451 1.00 96.69 97 ARG A N 1
ATOM 782 C CA . ARG A 1 97 ? -3.643 0.871 15.147 1.00 96.69 97 ARG A CA 1
ATOM 783 C C . ARG A 1 97 ? -3.730 2.385 15.275 1.00 96.69 97 ARG A C 1
ATOM 785 O O . ARG A 1 97 ? -2.921 3.080 14.673 1.00 96.69 97 ARG A O 1
ATOM 792 N N . GLU A 1 98 ? -4.679 2.886 16.062 1.00 95.31 98 GLU A N 1
ATOM 793 C CA . GLU A 1 98 ? -4.854 4.322 16.314 1.00 95.31 98 GLU A CA 1
ATOM 794 C C . GLU A 1 98 ? -3.639 4.930 17.027 1.00 95.31 98 GLU A C 1
ATOM 796 O O . GLU A 1 98 ? -3.157 5.983 16.617 1.00 95.31 98 GLU A O 1
ATOM 801 N N . GLN A 1 99 ? -3.081 4.236 18.024 1.00 97.31 99 GLN A N 1
ATOM 802 C CA . GLN A 1 99 ? -1.874 4.680 18.734 1.00 97.31 99 GLN A CA 1
ATOM 803 C C . GLN A 1 99 ? -0.624 4.710 17.842 1.00 97.31 99 GLN A C 1
ATOM 805 O O . GLN A 1 99 ? 0.220 5.592 17.985 1.00 97.31 99 GLN A O 1
ATOM 810 N N . THR A 1 100 ? -0.488 3.750 16.925 1.00 97.50 100 THR A N 1
ATOM 811 C CA . THR A 1 100 ? 0.712 3.597 16.083 1.00 97.50 100 THR A CA 1
ATOM 812 C C . THR A 1 100 ? 0.592 4.260 14.709 1.00 97.50 100 THR A C 1
ATOM 814 O O . THR A 1 100 ? 1.575 4.301 13.968 1.00 97.50 100 THR A O 1
ATOM 817 N N . LEU A 1 101 ? -0.574 4.820 14.364 1.00 94.00 101 LEU A N 1
ATOM 818 C CA . LEU A 1 101 ? -0.890 5.353 13.034 1.00 94.00 101 LEU A CA 1
ATOM 819 C C . LEU A 1 101 ? 0.170 6.334 12.514 1.00 94.00 101 LEU A C 1
ATOM 821 O O . LEU A 1 101 ? 0.660 6.193 11.394 1.00 94.00 101 LEU A O 1
ATOM 825 N N . GLN A 1 102 ? 0.555 7.314 13.337 1.00 95.44 102 GLN A N 1
ATOM 826 C CA . GLN A 1 102 ? 1.551 8.316 12.952 1.00 95.44 102 GLN A CA 1
ATOM 827 C C . GLN A 1 102 ? 2.926 7.681 12.705 1.00 95.44 102 GLN A C 1
ATOM 829 O O . GLN A 1 102 ? 3.569 7.973 11.700 1.00 95.44 102 GLN A O 1
ATOM 834 N N . GLN A 1 103 ? 3.359 6.779 13.590 1.00 97.31 103 GLN A N 1
ATOM 835 C CA . GLN A 1 103 ? 4.645 6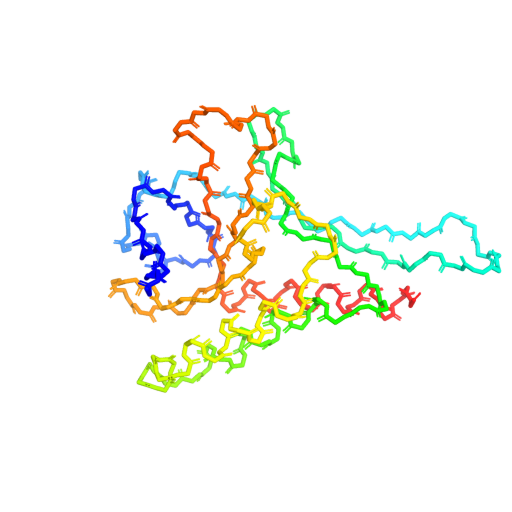.093 13.470 1.00 97.31 103 GLN A CA 1
ATOM 836 C C . GLN A 1 103 ? 4.715 5.243 12.196 1.00 97.31 103 GLN A C 1
ATOM 838 O O . GLN A 1 103 ? 5.735 5.235 11.506 1.00 97.31 103 GLN A O 1
ATOM 843 N N . ILE A 1 104 ? 3.633 4.535 11.867 1.00 97.25 104 ILE A N 1
ATOM 844 C CA . ILE A 1 104 ? 3.565 3.705 10.662 1.00 97.25 104 ILE A CA 1
ATOM 845 C C . ILE A 1 104 ? 3.558 4.564 9.399 1.00 97.25 104 ILE A C 1
ATOM 847 O O . ILE A 1 104 ? 4.244 4.220 8.439 1.00 97.25 104 ILE A O 1
ATOM 851 N N . ASN A 1 105 ? 2.865 5.703 9.406 1.00 95.00 105 ASN A N 1
ATOM 852 C CA . ASN A 1 105 ? 2.892 6.634 8.281 1.00 95.00 105 ASN A CA 1
ATOM 853 C C . ASN A 1 105 ? 4.276 7.252 8.050 1.00 95.00 105 ASN A C 1
ATOM 855 O O . ASN A 1 105 ? 4.714 7.332 6.902 1.00 95.00 105 ASN A O 1
ATOM 859 N N . GLU A 1 106 ? 5.010 7.600 9.110 1.00 95.25 106 GLU A N 1
ATOM 860 C CA . GLU A 1 106 ? 6.409 8.025 8.969 1.00 95.25 106 GLU A CA 1
ATOM 861 C C . GLU A 1 106 ? 7.293 6.890 8.434 1.00 95.25 106 GLU A C 1
ATOM 863 O O . GLU A 1 106 ? 8.105 7.116 7.541 1.00 95.25 106 GLU A O 1
ATOM 868 N N . LYS A 1 107 ? 7.091 5.646 8.888 1.00 95.31 107 LYS A N 1
ATOM 869 C CA . LYS A 1 107 ? 7.815 4.487 8.344 1.00 95.31 107 LYS A CA 1
ATOM 870 C C . LYS A 1 107 ? 7.512 4.258 6.860 1.00 95.31 107 LYS A C 1
ATOM 872 O O . LYS A 1 107 ? 8.423 3.999 6.088 1.00 95.31 107 LYS A O 1
ATOM 877 N N . ILE A 1 108 ? 6.257 4.352 6.430 1.00 94.31 108 ILE A N 1
ATOM 878 C CA . ILE A 1 108 ? 5.897 4.186 5.013 1.00 94.31 108 ILE A CA 1
ATOM 879 C C . ILE A 1 108 ? 6.522 5.285 4.157 1.00 94.31 108 ILE A C 1
ATOM 881 O O . ILE A 1 108 ? 7.025 5.012 3.069 1.00 94.31 108 ILE A O 1
ATOM 885 N N . LYS A 1 109 ? 6.552 6.515 4.669 1.00 91.56 109 LYS A N 1
ATOM 886 C CA . LYS A 1 109 ? 7.185 7.647 3.997 1.00 91.56 109 LYS A CA 1
ATOM 887 C C . LYS A 1 109 ? 8.685 7.426 3.764 1.00 91.56 109 LYS A C 1
ATOM 889 O O . LYS A 1 109 ? 9.177 7.811 2.706 1.00 91.56 109 LYS A O 1
ATOM 894 N N . THR A 1 110 ? 9.411 6.787 4.689 1.00 92.50 110 THR A N 1
ATOM 895 C CA . THR A 1 110 ? 10.851 6.506 4.502 1.00 92.50 110 THR A CA 1
ATOM 896 C C . THR A 1 110 ? 11.136 5.400 3.489 1.00 92.50 110 THR A C 1
ATOM 898 O O . THR A 1 110 ? 12.219 5.385 2.911 1.00 92.50 110 THR A O 1
ATOM 901 N N . LEU A 1 111 ? 10.178 4.504 3.234 1.00 91.81 111 LEU A N 1
ATOM 902 C CA . LEU A 1 111 ? 10.322 3.428 2.246 1.00 91.81 111 LEU A CA 1
ATOM 903 C C . LEU A 1 111 ? 10.261 3.921 0.793 1.00 91.81 111 LEU A C 1
ATOM 905 O O . LEU A 1 111 ? 10.594 3.146 -0.090 1.00 91.81 111 LEU A O 1
ATOM 909 N N . ASN A 1 112 ? 9.849 5.178 0.578 1.00 77.06 112 ASN A N 1
ATOM 910 C CA . ASN A 1 112 ? 9.900 5.978 -0.652 1.00 77.06 112 ASN A CA 1
ATOM 911 C C . ASN A 1 112 ? 9.734 5.231 -1.997 1.00 77.06 112 ASN A C 1
ATOM 913 O O . ASN A 1 112 ? 10.591 4.474 -2.440 1.00 77.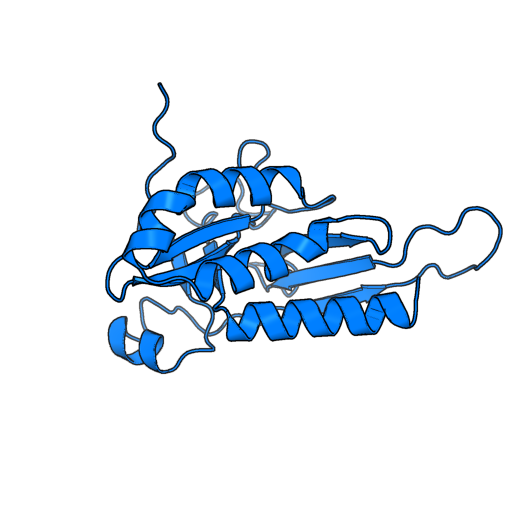06 112 ASN A O 1
ATOM 917 N N . CYS A 1 113 ? 8.679 5.559 -2.742 1.00 84.50 113 CYS A N 1
ATOM 918 C CA . CYS A 1 113 ? 8.537 5.115 -4.129 1.00 84.50 113 CYS A CA 1
ATOM 919 C C . CYS A 1 113 ? 9.474 5.903 -5.049 1.00 84.50 113 CYS A C 1
ATOM 921 O O . CYS A 1 113 ? 9.310 7.114 -5.185 1.00 84.50 113 CYS A O 1
ATOM 923 N N . SER A 1 114 ? 10.403 5.215 -5.723 1.00 78.56 114 SER A N 1
ATOM 924 C CA . SER A 1 114 ? 11.385 5.831 -6.634 1.00 78.56 114 SER A CA 1
ATOM 925 C C . SER A 1 114 ? 10.729 6.688 -7.723 1.00 78.56 114 SER A C 1
ATOM 927 O O . SER A 1 114 ? 11.203 7.780 -8.034 1.00 78.56 114 SER A O 1
ATOM 929 N N . VAL A 1 115 ? 9.596 6.223 -8.258 1.00 88.50 115 VAL A N 1
ATOM 930 C CA . VAL A 1 115 ? 8.769 6.961 -9.216 1.00 88.50 115 VAL A CA 1
ATOM 931 C C . VAL A 1 115 ? 7.293 6.826 -8.843 1.00 88.50 115 VAL A C 1
ATOM 933 O O . VAL A 1 115 ? 6.774 5.724 -8.659 1.00 88.50 115 VAL A O 1
ATOM 936 N N . THR A 1 116 ? 6.599 7.957 -8.749 1.00 87.94 116 THR A N 1
ATOM 937 C CA . THR A 1 116 ? 5.160 8.052 -8.467 1.00 87.94 116 THR A CA 1
ATOM 938 C C . THR A 1 116 ? 4.585 9.302 -9.134 1.00 87.94 116 THR A C 1
ATOM 940 O O . THR A 1 116 ? 5.316 10.252 -9.412 1.00 87.94 116 THR A O 1
ATOM 943 N N . SER A 1 117 ? 3.276 9.320 -9.385 1.00 85.25 117 SER A N 1
ATOM 944 C CA . SER A 1 117 ? 2.545 10.523 -9.793 1.00 85.25 117 SER A CA 1
ATOM 945 C C . SER A 1 117 ? 1.903 11.266 -8.616 1.00 85.25 117 SER A C 1
ATOM 947 O O . SER A 1 117 ? 1.045 12.125 -8.824 1.00 85.25 117 SER A O 1
ATOM 949 N N . ALA A 1 118 ? 2.281 10.950 -7.374 1.00 81.50 118 ALA A N 1
ATOM 950 C CA . ALA A 1 118 ? 1.932 11.779 -6.225 1.00 81.50 118 ALA A CA 1
ATOM 951 C C . ALA A 1 118 ? 2.570 13.176 -6.334 1.00 81.50 118 ALA A C 1
ATOM 953 O O . ALA A 1 118 ? 3.615 13.364 -6.959 1.00 81.50 118 ALA A O 1
ATOM 954 N N . ALA A 1 119 ? 1.927 14.176 -5.731 1.00 76.38 119 ALA A N 1
ATOM 955 C CA . ALA A 1 119 ? 2.501 15.516 -5.656 1.00 76.38 119 ALA A CA 1
ATOM 956 C C . ALA A 1 119 ? 3.793 15.508 -4.825 1.00 76.38 119 ALA A C 1
ATOM 958 O O . ALA A 1 119 ? 3.907 14.724 -3.887 1.00 76.38 119 ALA A O 1
ATOM 959 N N . LYS A 1 120 ? 4.757 16.378 -5.153 1.00 78.00 120 LYS A N 1
ATOM 960 C CA . LYS A 1 120 ? 6.114 16.351 -4.568 1.00 78.00 120 LYS A CA 1
ATOM 961 C C . LYS A 1 120 ? 6.118 16.476 -3.041 1.00 78.00 120 LYS A C 1
ATOM 963 O O . LYS A 1 120 ? 7.012 15.964 -2.381 1.00 78.00 120 LYS A O 1
ATOM 968 N N . GLU A 1 121 ? 5.129 17.168 -2.492 1.00 79.31 121 GLU A N 1
ATOM 969 C CA . GLU A 1 121 ? 4.938 17.398 -1.063 1.00 79.31 121 GLU A CA 1
ATOM 970 C C . GLU A 1 121 ? 4.184 16.269 -0.339 1.00 79.31 121 GLU A C 1
ATOM 972 O O . GLU A 1 121 ? 4.105 16.278 0.890 1.00 79.31 121 GLU A O 1
ATOM 977 N N . LYS A 1 122 ? 3.624 15.296 -1.072 1.00 79.12 122 LYS A N 1
ATOM 978 C CA . LYS A 1 122 ? 2.835 14.187 -0.520 1.00 79.12 122 LYS A CA 1
ATOM 979 C C . LYS A 1 122 ? 3.592 12.864 -0.647 1.00 79.12 122 LYS A C 1
ATOM 981 O O . LYS A 1 122 ? 4.215 12.578 -1.662 1.00 79.12 122 LYS A O 1
ATOM 986 N N . THR A 1 123 ? 3.491 12.018 0.378 1.00 84.75 123 THR A N 1
ATOM 987 C CA . THR A 1 123 ? 3.954 10.623 0.286 1.00 84.75 123 THR A CA 1
ATOM 988 C C . THR A 1 123 ? 3.122 9.859 -0.745 1.00 84.75 123 THR A C 1
ATOM 990 O O . THR A 1 123 ? 1.913 10.079 -0.833 1.00 84.75 123 THR A O 1
ATOM 993 N N . ALA A 1 124 ? 3.739 8.945 -1.498 1.00 87.19 124 ALA A N 1
ATOM 994 C CA . ALA A 1 124 ? 3.045 8.117 -2.487 1.00 87.19 124 ALA A CA 1
ATOM 995 C C . ALA A 1 124 ? 1.925 7.274 -1.857 1.00 87.19 124 ALA A C 1
ATOM 997 O O . ALA A 1 124 ? 0.843 7.139 -2.433 1.00 87.19 124 ALA A O 1
ATOM 998 N N . TRP A 1 125 ? 2.193 6.755 -0.657 1.00 90.69 125 TRP A N 1
ATOM 999 C CA . TRP A 1 125 ? 1.305 5.890 0.107 1.00 90.69 125 TRP A CA 1
ATOM 1000 C C . TRP A 1 125 ? 1.239 6.314 1.572 1.00 90.69 125 TRP A C 1
ATOM 1002 O O . TRP A 1 125 ? 2.224 6.810 2.124 1.00 90.69 125 TRP A O 1
ATOM 1012 N N . TYR A 1 126 ? 0.091 6.089 2.201 1.00 91.25 126 TYR A N 1
ATOM 1013 C CA . TYR A 1 126 ? -0.121 6.238 3.640 1.00 91.25 126 TYR A CA 1
ATOM 1014 C C . TYR A 1 126 ? -1.202 5.264 4.112 1.00 91.25 126 TYR A C 1
ATOM 1016 O O . TYR A 1 126 ? -2.006 4.792 3.314 1.00 91.25 126 TYR A O 1
ATOM 1024 N N . VAL A 1 127 ? -1.221 4.943 5.397 1.00 93.19 127 VAL A N 1
ATOM 1025 C CA . VAL A 1 127 ? -2.246 4.102 6.017 1.00 93.19 127 VAL A CA 1
ATOM 1026 C C . VAL A 1 127 ? -3.245 4.939 6.788 1.00 93.19 127 VAL A C 1
ATOM 1028 O O . VAL A 1 127 ? -2.913 6.000 7.324 1.00 93.19 127 VAL A O 1
ATOM 1031 N N . GLU A 1 128 ? -4.463 4.425 6.880 1.00 89.94 128 GLU A N 1
ATOM 1032 C CA . GLU A 1 128 ? -5.527 5.020 7.672 1.00 89.94 128 GLU A CA 1
ATOM 1033 C C . GLU A 1 128 ? -6.501 3.945 8.165 1.00 89.94 128 GLU A C 1
ATOM 1035 O O . GLU A 1 128 ? -6.624 2.866 7.580 1.00 89.94 128 GLU A O 1
ATOM 1040 N N . ASN A 1 129 ? -7.182 4.230 9.274 1.00 86.75 129 ASN A N 1
ATOM 1041 C CA . ASN A 1 129 ? -8.381 3.498 9.660 1.00 86.75 129 ASN A CA 1
ATOM 1042 C C . ASN A 1 129 ? -9.561 4.201 8.998 1.00 86.75 129 ASN A C 1
ATOM 1044 O O . ASN A 1 129 ? -9.834 5.357 9.323 1.00 86.75 129 ASN A O 1
ATOM 1048 N N . GLU A 1 130 ? -10.254 3.514 8.096 1.00 79.44 130 GLU A N 1
ATOM 1049 C CA . GLU A 1 130 ? -11.420 4.061 7.410 1.00 79.44 130 GLU A CA 1
ATOM 1050 C C . GLU A 1 130 ? -12.417 4.650 8.436 1.00 79.44 130 GLU A C 1
ATOM 1052 O O . GLU A 1 130 ? -12.575 4.151 9.550 1.00 79.44 130 GLU A O 1
ATOM 1057 N N . GLN A 1 131 ? -13.043 5.784 8.122 1.00 70.88 131 GLN A N 1
ATOM 1058 C CA . GLN A 1 131 ? -13.721 6.601 9.124 1.00 70.88 131 GLN A CA 1
ATOM 1059 C C . GLN A 1 131 ? -15.000 5.993 9.722 1.00 70.88 131 GLN A C 1
ATOM 1061 O O . GLN A 1 131 ? -15.302 6.322 10.875 1.00 70.88 131 GLN A O 1
ATOM 1066 N N . HIS A 1 132 ? -15.741 5.151 9.001 1.00 69.38 132 HIS A N 1
ATOM 1067 C CA . HIS A 1 132 ? -16.992 4.555 9.473 1.00 69.38 132 HIS A CA 1
ATOM 1068 C C . HIS A 1 132 ? -16.804 3.164 10.071 1.00 69.38 132 HIS A C 1
ATOM 1070 O O . HIS A 1 132 ? -17.178 2.961 11.224 1.00 69.38 132 HIS A O 1
ATOM 1076 N N . ASP A 1 133 ? -16.246 2.216 9.321 1.00 77.00 133 ASP A N 1
ATOM 1077 C CA . ASP A 1 133 ? -16.153 0.821 9.767 1.00 77.00 133 ASP A CA 1
ATOM 1078 C C . ASP A 1 133 ? -14.802 0.491 10.421 1.00 77.00 133 ASP A C 1
ATOM 1080 O O . ASP A 1 133 ? -14.617 -0.601 10.965 1.00 77.00 133 ASP A O 1
ATOM 1084 N N . LYS A 1 134 ? -13.875 1.462 10.412 1.00 82.88 134 LYS A N 1
ATOM 1085 C CA . LYS A 1 134 ? -12.525 1.364 10.982 1.00 82.88 134 LYS A CA 1
ATOM 1086 C C . LYS A 1 134 ? -11.671 0.277 10.337 1.00 82.88 134 LYS A C 1
ATOM 1088 O O . LYS A 1 134 ? -10.667 -0.157 10.925 1.00 82.88 134 LYS A O 1
ATOM 1093 N N . THR A 1 135 ? -12.024 -0.143 9.126 1.00 84.88 135 THR A N 1
ATOM 1094 C CA . THR A 1 135 ? -11.225 -1.071 8.333 1.00 84.88 135 THR A CA 1
ATOM 1095 C C . THR A 1 135 ? -9.878 -0.421 7.995 1.00 84.88 135 THR A C 1
ATOM 1097 O O . THR A 1 135 ? -9.835 0.736 7.572 1.00 84.88 135 THR A O 1
ATOM 1100 N N . PRO A 1 136 ? -8.749 -1.109 8.233 1.00 91.00 136 PRO A N 1
ATOM 1101 C CA . PRO A 1 136 ? -7.440 -0.586 7.866 1.00 91.00 136 PRO A CA 1
ATOM 1102 C C . PRO A 1 136 ? -7.305 -0.541 6.344 1.00 91.00 136 PRO A C 1
ATOM 1104 O O . PRO A 1 136 ? -7.564 -1.533 5.661 1.00 91.00 136 PRO A O 1
ATOM 1107 N N . VAL A 1 137 ? -6.850 0.590 5.818 1.00 90.19 137 VAL A N 1
ATOM 1108 C CA . VAL A 1 137 ? -6.635 0.789 4.383 1.00 90.19 137 VAL A CA 1
ATOM 1109 C C . VAL A 1 137 ? -5.255 1.377 4.107 1.00 90.19 137 VAL A C 1
ATOM 1111 O O . VAL A 1 137 ? -4.736 2.172 4.892 1.00 90.19 137 VAL A O 1
ATOM 1114 N N . LEU A 1 138 ? -4.669 0.987 2.975 1.00 91.12 138 LEU A N 1
ATOM 1115 C CA . LEU A 1 138 ? -3.470 1.599 2.408 1.00 91.12 138 LEU A CA 1
ATOM 1116 C C . LEU A 1 138 ? -3.880 2.465 1.223 1.00 91.12 138 LEU A C 1
ATOM 1118 O O . LEU A 1 138 ? -4.504 1.994 0.274 1.00 91.12 138 LEU A O 1
ATOM 1122 N N . VAL A 1 139 ? -3.534 3.739 1.288 1.00 86.56 139 VAL A N 1
ATOM 1123 C CA . VAL A 1 139 ? -4.108 4.790 0.462 1.00 86.56 139 VAL A CA 1
ATOM 1124 C C . VAL A 1 139 ? -3.030 5.432 -0.407 1.00 86.56 139 VAL A C 1
ATOM 1126 O O . VAL A 1 139 ? -1.975 5.820 0.091 1.00 86.56 139 VAL A O 1
ATOM 1129 N N . SER A 1 140 ? -3.280 5.539 -1.715 1.00 85.81 140 SER A N 1
ATOM 1130 C CA . SER A 1 140 ? -2.360 6.130 -2.691 1.00 85.81 140 SER A CA 1
ATOM 1131 C C . SER A 1 140 ? -2.709 7.579 -3.001 1.00 85.81 140 SER A C 1
ATOM 1133 O O . SER A 1 140 ? -3.812 7.860 -3.464 1.00 85.81 140 SER A O 1
ATOM 1135 N N . ASN A 1 141 ? -1.729 8.474 -2.875 1.00 82.19 141 ASN A N 1
ATOM 1136 C CA . ASN A 1 141 ? -1.838 9.883 -3.275 1.00 82.19 141 ASN A CA 1
ATOM 1137 C C . ASN A 1 141 ? -1.509 10.137 -4.757 1.00 82.19 141 ASN A C 1
ATOM 1139 O O . ASN A 1 141 ? -1.296 11.290 -5.143 1.00 82.19 141 ASN A O 1
ATOM 1143 N N . ALA A 1 142 ? -1.416 9.093 -5.585 1.00 81.75 142 ALA A N 1
ATOM 1144 C CA . ALA A 1 142 ? -1.143 9.246 -7.009 1.00 81.75 142 ALA A CA 1
ATOM 1145 C C . ALA A 1 142 ? -2.177 10.165 -7.674 1.00 81.75 142 ALA A C 1
ATOM 1147 O O . ALA A 1 142 ? -3.380 10.035 -7.445 1.00 81.75 142 ALA A O 1
ATOM 1148 N N . ARG A 1 143 ? -1.710 11.079 -8.525 1.00 77.12 143 ARG A N 1
ATOM 1149 C CA . ARG A 1 143 ? -2.567 11.986 -9.297 1.00 77.12 143 ARG A CA 1
ATOM 1150 C C . ARG A 1 143 ? -2.480 11.677 -10.782 1.00 77.12 143 ARG A C 1
ATOM 1152 O O . ARG A 1 143 ? -1.481 11.128 -11.250 1.00 77.12 143 ARG A O 1
ATOM 1159 N N . ASP A 1 144 ? -3.520 12.050 -11.518 1.00 71.50 144 ASP A N 1
ATOM 1160 C CA . ASP A 1 144 ? -3.477 12.003 -12.975 1.00 71.50 144 ASP A CA 1
ATOM 1161 C C . ASP A 1 144 ? -2.614 13.169 -13.466 1.00 71.50 144 ASP A C 1
ATOM 1163 O O . ASP A 1 144 ? -2.909 14.336 -13.191 1.00 71.50 144 ASP A O 1
ATOM 1167 N N . SER A 1 145 ? -1.529 12.842 -14.169 1.00 58.47 145 SER A N 1
ATOM 1168 C CA . SER A 1 145 ? -0.531 13.806 -14.648 1.00 58.47 145 SER A CA 1
ATOM 1169 C C . SER A 1 145 ? -1.090 14.904 -15.566 1.00 58.47 145 SER A C 1
ATOM 1171 O O . SER A 1 145 ? -0.467 15.956 -15.695 1.00 58.47 145 SER A O 1
ATOM 1173 N N . ILE A 1 146 ? -2.264 14.705 -16.176 1.00 56.88 146 ILE A N 1
ATOM 1174 C CA . ILE A 1 146 ? -2.840 15.642 -17.154 1.00 56.88 146 ILE A CA 1
ATOM 1175 C C . ILE A 1 146 ? -3.862 16.589 -16.501 1.00 56.88 146 ILE A C 1
ATOM 1177 O O . ILE A 1 146 ? -4.018 17.732 -16.931 1.00 56.88 146 ILE A O 1
ATOM 1181 N N . LEU A 1 147 ? -4.515 16.174 -15.410 1.00 54.75 147 LEU A N 1
ATOM 1182 C CA . LEU A 1 147 ? -5.547 16.962 -14.718 1.00 54.75 147 LEU A CA 1
ATOM 1183 C C . LEU A 1 147 ? -4.993 17.928 -13.656 1.00 54.75 147 LEU A C 1
ATOM 1185 O O . LEU A 1 147 ? -5.765 18.478 -12.870 1.00 54.75 147 LEU A O 1
ATOM 1189 N N . LEU A 1 148 ? -3.679 18.191 -13.656 1.00 49.38 148 LEU A N 1
ATOM 1190 C CA . LEU A 1 148 ? -2.936 18.984 -12.660 1.00 49.38 148 LEU A CA 1
ATOM 1191 C C . LEU A 1 148 ? -3.404 20.448 -12.454 1.00 49.38 148 LEU A C 1
ATOM 1193 O O . LEU A 1 148 ? -2.741 21.188 -11.731 1.00 49.38 148 LEU A O 1
ATOM 1197 N N . LYS A 1 149 ? -4.526 20.891 -13.041 1.00 47.03 149 LYS A N 1
ATOM 1198 C CA . LYS A 1 149 ? -5.050 22.257 -12.873 1.00 47.03 149 LYS A CA 1
ATOM 1199 C C . LYS A 1 149 ? -6.449 22.404 -12.268 1.00 47.03 149 LYS A C 1
ATOM 1201 O O . LYS A 1 149 ? -6.760 23.529 -11.915 1.00 47.03 149 LYS A O 1
ATOM 1206 N N . ASN A 1 150 ? -7.279 21.365 -12.103 1.00 41.50 150 ASN A N 1
ATOM 1207 C CA . ASN A 1 150 ? -8.647 21.542 -11.570 1.00 41.50 150 ASN A CA 1
ATOM 1208 C C . ASN A 1 150 ? -9.165 20.343 -10.751 1.00 41.50 150 ASN A C 1
ATOM 1210 O O . ASN A 1 150 ? -8.582 19.262 -10.781 1.00 41.50 150 ASN A O 1
ATOM 1214 N N . ALA A 1 151 ? -10.277 20.572 -10.035 1.00 43.25 151 ALA A N 1
ATOM 1215 C CA . ALA A 1 151 ? -10.970 19.792 -8.988 1.00 43.25 151 ALA A CA 1
ATOM 1216 C C . ALA A 1 151 ? -11.129 18.253 -9.136 1.00 43.25 151 ALA A C 1
ATOM 1218 O O . ALA A 1 151 ? -11.658 17.611 -8.234 1.00 43.25 151 ALA A O 1
ATOM 1219 N N . PHE A 1 152 ? -10.651 17.641 -10.220 1.00 44.38 152 PHE A N 1
ATOM 1220 C CA . PHE A 1 152 ? -10.731 16.203 -10.506 1.00 44.38 152 PHE A CA 1
ATOM 1221 C C . PHE A 1 152 ? -9.403 15.451 -10.281 1.00 44.38 152 PHE A C 1
ATOM 1223 O O . PHE A 1 152 ? -9.327 14.243 -10.500 1.00 44.38 152 PHE A O 1
ATOM 1230 N N . ALA A 1 153 ? -8.355 16.151 -9.828 1.00 46.28 153 ALA A N 1
ATOM 1231 C CA . ALA A 1 153 ? -7.006 15.607 -9.631 1.00 46.28 153 ALA A CA 1
ATOM 1232 C C . ALA A 1 153 ? -6.858 14.650 -8.428 1.00 46.28 153 ALA A C 1
ATOM 1234 O O . ALA A 1 153 ? -5.855 13.944 -8.334 1.00 46.28 153 ALA A O 1
ATOM 1235 N N . ASN A 1 154 ? -7.841 14.602 -7.527 1.00 48.12 154 ASN A N 1
ATOM 1236 C CA . ASN A 1 154 ? -7.803 13.776 -6.322 1.00 48.12 154 ASN A CA 1
ATOM 1237 C C . ASN A 1 154 ? -8.734 12.572 -6.493 1.00 48.12 154 ASN A C 1
ATOM 1239 O O . ASN A 1 154 ? -9.833 12.549 -5.949 1.00 48.12 154 ASN A O 1
ATOM 1243 N N . ARG A 1 155 ? -8.320 11.587 -7.294 1.00 56.81 155 ARG A N 1
ATOM 1244 C CA . ARG A 1 155 ? -8.877 10.233 -7.202 1.00 56.81 155 ARG A CA 1
ATOM 1245 C C . ARG A 1 155 ? -7.894 9.405 -6.400 1.00 56.81 155 ARG A C 1
ATOM 1247 O O . ARG A 1 155 ? -6.927 8.881 -6.940 1.00 56.81 155 ARG A O 1
ATOM 1254 N N . THR A 1 156 ? -8.127 9.345 -5.101 1.00 63.09 156 THR A N 1
ATOM 1255 C CA . THR A 1 156 ? -7.308 8.551 -4.195 1.00 63.09 156 THR A CA 1
ATOM 1256 C C . THR A 1 156 ? -7.792 7.107 -4.224 1.00 63.09 156 THR A C 1
ATOM 1258 O O . THR A 1 156 ? -8.993 6.875 -4.100 1.00 63.09 156 THR A O 1
ATOM 1261 N N . ILE A 1 157 ? -6.875 6.154 -4.371 1.00 72.81 157 ILE A N 1
ATOM 1262 C CA . ILE A 1 157 ? -7.165 4.718 -4.304 1.00 72.81 157 ILE A CA 1
ATOM 1263 C C . ILE A 1 157 ? -6.843 4.209 -2.905 1.00 72.81 157 ILE A C 1
ATOM 1265 O O . ILE A 1 157 ? -5.770 4.503 -2.390 1.00 72.81 157 ILE A O 1
ATOM 1269 N N . ALA A 1 158 ? -7.741 3.423 -2.319 1.00 78.88 158 ALA A N 1
ATOM 1270 C CA . ALA A 1 158 ? -7.522 2.722 -1.058 1.00 78.88 158 ALA A CA 1
ATOM 1271 C C . ALA A 1 158 ? -7.606 1.207 -1.278 1.00 78.88 158 ALA A C 1
ATOM 1273 O O . ALA A 1 158 ? -8.545 0.740 -1.926 1.00 78.88 158 ALA A O 1
ATOM 1274 N N . ILE A 1 159 ? -6.639 0.454 -0.750 1.00 82.50 159 ILE A N 1
ATOM 1275 C CA . ILE A 1 159 ? -6.583 -1.009 -0.837 1.00 82.50 159 ILE A CA 1
ATOM 1276 C C . ILE A 1 159 ? -6.615 -1.662 0.545 1.00 82.50 159 ILE A C 1
ATOM 1278 O O . ILE A 1 159 ? -6.110 -1.109 1.525 1.00 82.50 159 ILE A O 1
ATOM 1282 N N . THR A 1 160 ? -7.202 -2.856 0.607 1.00 86.94 160 THR A N 1
ATOM 1283 C CA . THR A 1 160 ? -7.339 -3.656 1.831 1.00 86.94 160 THR A CA 1
ATOM 1284 C C . THR A 1 160 ? -6.089 -4.498 2.112 1.00 86.94 160 THR A C 1
ATOM 1286 O O . THR A 1 160 ? -5.238 -4.649 1.224 1.00 86.94 160 THR A O 1
ATOM 1289 N N . PRO A 1 161 ? -5.957 -5.089 3.317 1.00 89.69 161 PRO A N 1
ATOM 1290 C CA . PRO A 1 161 ? -4.846 -5.985 3.645 1.00 89.69 161 PRO A CA 1
ATOM 1291 C C . PRO A 1 161 ? -4.729 -7.190 2.705 1.00 89.69 161 PRO A C 1
ATOM 1293 O O . PRO A 1 161 ? -3.616 -7.598 2.371 1.00 89.69 161 PRO A O 1
ATOM 1296 N N . GLU A 1 162 ? -5.849 -7.733 2.226 1.00 87.06 162 GLU A N 1
ATOM 1297 C CA . GLU A 1 162 ? -5.877 -8.846 1.268 1.00 87.06 162 GLU A CA 1
ATOM 1298 C C . GLU A 1 162 ? -5.278 -8.418 -0.074 1.00 87.06 162 GLU A C 1
ATOM 1300 O O . GLU A 1 162 ? -4.410 -9.095 -0.624 1.00 87.06 162 GLU A O 1
ATOM 1305 N N . THR A 1 163 ? -5.691 -7.248 -0.572 1.00 85.19 163 THR A N 1
ATOM 1306 C CA . THR A 1 163 ? -5.176 -6.690 -1.831 1.00 85.19 163 THR A CA 1
ATOM 1307 C C . THR A 1 163 ? -3.688 -6.358 -1.709 1.00 85.19 163 THR A C 1
ATOM 1309 O O . THR A 1 163 ? -2.902 -6.694 -2.593 1.00 85.19 163 THR A O 1
ATOM 1312 N N . ALA A 1 164 ? -3.273 -5.749 -0.594 1.00 91.81 164 ALA A N 1
ATOM 1313 C CA . ALA A 1 164 ? -1.867 -5.466 -0.326 1.00 91.81 164 ALA A CA 1
ATOM 1314 C C . ALA A 1 164 ? -1.023 -6.748 -0.246 1.00 91.81 164 ALA A C 1
ATOM 1316 O O . ALA A 1 164 ? 0.094 -6.764 -0.758 1.00 91.81 164 ALA A O 1
ATOM 1317 N N . SER A 1 165 ? -1.561 -7.825 0.338 1.00 92.75 165 SER A N 1
ATOM 1318 C CA . SER A 1 165 ? -0.887 -9.130 0.394 1.00 92.75 165 SER A CA 1
ATOM 1319 C C . SER A 1 165 ? -0.683 -9.706 -1.007 1.00 92.75 165 SER A C 1
ATOM 1321 O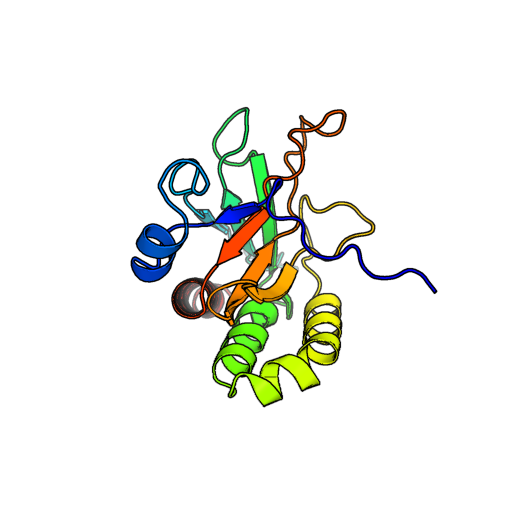 O . SER A 1 165 ? 0.439 -10.056 -1.363 1.00 92.75 165 SER A O 1
ATOM 1323 N N . ALA A 1 166 ? -1.722 -9.697 -1.849 1.00 88.62 166 ALA A N 1
ATOM 1324 C CA . ALA A 1 166 ? -1.621 -10.165 -3.233 1.00 88.62 166 ALA A CA 1
ATOM 1325 C C . ALA A 1 166 ? -0.592 -9.366 -4.058 1.00 88.62 166 ALA A C 1
ATOM 1327 O O . ALA A 1 166 ? 0.175 -9.947 -4.832 1.00 88.62 166 ALA A O 1
ATOM 1328 N N . ILE A 1 167 ? -0.539 -8.040 -3.874 1.00 90.94 167 ILE A N 1
ATOM 1329 C CA . ILE A 1 167 ? 0.465 -7.176 -4.515 1.00 90.94 167 ILE A CA 1
ATOM 1330 C C . ILE A 1 167 ? 1.872 -7.534 -4.028 1.00 90.94 167 ILE A C 1
ATOM 1332 O O . ILE A 1 167 ? 2.768 -7.748 -4.846 1.00 90.94 167 ILE A O 1
ATOM 1336 N N . TYR A 1 168 ? 2.065 -7.625 -2.711 1.00 95.19 168 TYR A N 1
ATOM 1337 C CA . TYR A 1 168 ? 3.356 -7.940 -2.101 1.00 95.19 168 TYR A CA 1
ATOM 1338 C C . TYR A 1 168 ? 3.901 -9.292 -2.576 1.00 95.19 168 TYR A C 1
ATOM 1340 O O . TYR A 1 168 ? 5.068 -9.394 -2.961 1.00 95.19 168 TYR A O 1
ATOM 1348 N N . ASP A 1 169 ? 3.051 -10.316 -2.609 1.00 93.50 169 ASP A N 1
ATOM 1349 C CA . ASP A 1 169 ? 3.426 -11.655 -3.056 1.00 93.50 169 ASP A CA 1
ATOM 1350 C C . ASP A 1 169 ? 3.775 -11.676 -4.547 1.00 93.50 169 ASP A C 1
ATOM 1352 O O . ASP A 1 169 ? 4.783 -12.272 -4.930 1.00 93.50 169 ASP A O 1
ATOM 1356 N N . SER A 1 170 ? 3.013 -10.960 -5.381 1.00 91.50 170 SER A N 1
ATOM 1357 C CA . SER A 1 170 ? 3.276 -10.849 -6.823 1.00 91.50 170 SER A CA 1
ATOM 1358 C C . SER A 1 170 ? 4.624 -10.180 -7.112 1.00 91.50 170 SER A C 1
ATOM 1360 O O . SER A 1 170 ? 5.410 -10.681 -7.920 1.00 91.50 170 SER A O 1
ATOM 1362 N N . ILE A 1 171 ? 4.932 -9.078 -6.417 1.00 92.25 171 ILE A N 1
ATOM 1363 C CA . ILE A 1 171 ? 6.218 -8.373 -6.544 1.00 92.25 171 ILE A CA 1
ATOM 1364 C C . ILE A 1 171 ? 7.371 -9.283 -6.107 1.00 92.25 171 ILE A C 1
ATOM 1366 O O . ILE A 1 171 ? 8.363 -9.421 -6.823 1.00 92.25 171 ILE A O 1
ATOM 1370 N N . ASN A 1 172 ? 7.238 -9.945 -4.955 1.00 93.00 172 ASN A N 1
ATOM 1371 C CA . ASN A 1 172 ? 8.276 -10.842 -4.450 1.00 93.00 172 ASN A CA 1
ATOM 1372 C C . ASN A 1 172 ? 8.494 -12.052 -5.354 1.00 93.00 172 ASN A C 1
ATOM 1374 O O . ASN A 1 172 ? 9.636 -12.448 -5.583 1.0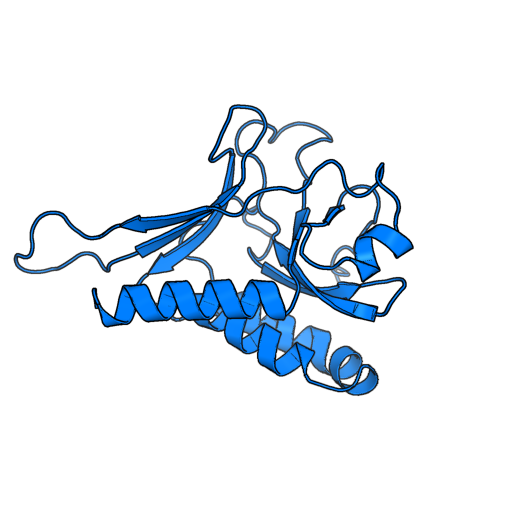0 93.00 172 ASN A O 1
ATOM 1378 N N . GLN A 1 173 ? 7.424 -12.646 -5.882 1.00 91.31 173 GLN A N 1
ATOM 1379 C CA . GLN A 1 173 ? 7.533 -13.746 -6.832 1.00 91.31 173 GLN A CA 1
ATOM 1380 C C . GLN A 1 173 ? 8.299 -13.314 -8.086 1.00 91.31 173 GLN A C 1
ATOM 1382 O O . GLN A 1 173 ? 9.113 -14.087 -8.595 1.00 91.31 173 GLN A O 1
ATOM 1387 N N . TYR A 1 174 ? 8.062 -12.093 -8.566 1.00 89.69 174 TYR A N 1
ATOM 1388 C CA . TYR A 1 174 ? 8.767 -11.550 -9.717 1.00 89.69 174 TYR A CA 1
ATOM 1389 C C . TYR A 1 174 ? 10.254 -11.310 -9.431 1.00 89.69 174 TYR A C 1
ATOM 1391 O O . TYR A 1 174 ? 11.090 -11.851 -10.154 1.00 89.69 174 TYR A O 1
ATOM 1399 N N . PHE A 1 175 ? 10.595 -10.590 -8.357 1.00 90.19 175 PHE A N 1
ATOM 1400 C CA . PHE A 1 175 ? 11.993 -10.289 -8.015 1.00 90.19 175 PHE A CA 1
ATOM 1401 C C . PHE A 1 175 ? 12.804 -11.519 -7.601 1.00 90.19 175 PHE A C 1
ATOM 1403 O O . PHE A 1 175 ? 14.005 -11.560 -7.826 1.00 90.19 175 PHE A O 1
ATOM 1410 N N . ARG A 1 176 ? 12.174 -12.576 -7.070 1.00 87.50 176 ARG A N 1
ATOM 1411 C CA . ARG A 1 176 ? 12.864 -13.864 -6.857 1.00 87.50 176 ARG A CA 1
ATOM 1412 C C . ARG A 1 176 ? 13.296 -14.526 -8.165 1.00 87.50 176 ARG A C 1
ATOM 1414 O O . ARG A 1 176 ? 14.276 -15.260 -8.171 1.00 87.50 176 ARG A O 1
ATOM 1421 N N . LYS A 1 177 ? 12.539 -14.315 -9.245 1.00 84.12 177 LYS A N 1
ATOM 1422 C CA . LYS A 1 177 ? 12.852 -14.840 -10.582 1.00 84.12 177 LYS A CA 1
ATOM 1423 C C . LYS A 1 177 ? 13.781 -13.908 -11.371 1.00 84.12 177 LYS A C 1
ATOM 1425 O O . LYS A 1 177 ? 14.458 -14.385 -12.273 1.00 84.12 177 LYS A O 1
ATOM 1430 N N . HIS A 1 178 ? 13.802 -12.620 -11.026 1.00 78.19 178 HIS A N 1
ATOM 1431 C CA . HIS A 1 178 ? 14.547 -11.562 -11.713 1.00 78.19 178 HIS A CA 1
ATOM 1432 C C . HIS A 1 178 ? 15.181 -10.617 -10.668 1.00 78.19 178 HIS A C 1
ATOM 1434 O O . HIS A 1 178 ? 14.604 -9.558 -10.390 1.00 78.19 178 HIS A O 1
ATOM 1440 N N . PRO A 1 179 ? 16.287 -11.036 -10.019 1.00 68.75 179 PRO A N 1
ATOM 1441 C CA . PRO A 1 179 ? 16.963 -10.241 -8.994 1.00 68.75 179 PRO A CA 1
ATOM 1442 C C . PRO A 1 179 ? 17.554 -8.939 -9.549 1.00 68.75 179 PRO A C 1
ATOM 1444 O O . PRO A 1 179 ? 17.877 -8.887 -10.755 1.00 68.75 179 PRO A O 1
#

Sequence (179 aa):
MVLAEQYNKNTHLFMRHDKKMVDSYGLEKMSEPKTLRLNACSPLIPESNQEPSFVRISSSGWYGENGYLHCVHQSNDSSKEIYKTFIDWAKQPLAQREQTLQQINEKIKTLNCSVTSAAKEKTAWYVENEQHDKTPVLVSNARDSILLKNAFANRTIAITPETASAIYDSINQYFRKHP